Protein AF-A0AAD4I1L7-F1 (afdb_monomer)

Nearest PDB structures (foldseek):
  2aua-assembly1_B  TM=3.601E-01  e=4.415E-01  Bacillus cereus
  7omu-assembly2_BBB  TM=4.488E-01  e=9.452E-01  Thermosipho africanus
  2aua-assembly1_A  TM=3.975E-01  e=2.961E+00  Bacillus cereus

Foldseek 3Di:
DKKKFKDQDDDDPPAPPDPPDLPQAPDDPDDVSVVVVLVLLQCVFVDPDPDDRQWGKIFPDPVLQVVVLVVVVVVVRPRIKIWMFACVVDPDDWGKDQSVVVCVVSVHDHDPSSVGIMITGNDDDPVRTDDMGGD

Mean predicted aligned error: 9.83 Å

Secondary structure (DSSP, 8-state):
-EEEEEEE--SS--------S----SS-SSHHHHHHHHHHHHHHHH----S--SEEEEESSHHHHHHHHHHHHHTT--SEEEEEEE-TT--S---EEEHHHHHHHHT----GGGGGEEEEES---GGGEEEEEE-

pLDDT: mean 70.5, std 15.96, range [28.88, 86.94]

Sequence (135 aa):
MAFRSYRKARGPYRSYRKARDSKLSFVFENHSKREEFARSLREHFNLGSEGDSPFIPVYSDENAAIKQAQRLKAEGKQDVTITEIDMRPSKGRVQYRDARKLAKKYGCRTWENSEHEWLFLHCIPEWAVKYCRPA

InterPro domains:
  IPR056009 Domain of unknown function DUF7587 [PF24494] (25-129)

Organism: NCBI:txid669026

Radius of gyration: 14.64 Å; Cα contacts (8 Å, |Δi|>4): 188; chains: 1; bounding box: 34×33×38 Å

Structure (mmCIF, N/CA/C/O backbone):
data_AF-A0AAD4I1L7-F1
#
_entry.id   AF-A0AAD4I1L7-F1
#
loop_
_atom_site.group_PDB
_atom_site.id
_atom_site.type_symbol
_atom_site.label_atom_id
_atom_site.label_alt_id
_atom_site.label_comp_id
_atom_site.label_asym_id
_atom_site.label_entity_id
_atom_site.label_seq_id
_atom_site.pdbx_PDB_ins_code
_atom_site.Cartn_x
_atom_site.Cartn_y
_atom_site.Cartn_z
_atom_site.occupancy
_atom_site.B_iso_or_equiv
_atom_site.auth_seq_id
_atom_site.auth_comp_id
_atom_site.auth_asym_id
_atom_site.auth_atom_id
_atom_site.pdbx_PDB_model_num
ATOM 1 N N . MET A 1 1 ? 4.871 -13.296 3.805 1.00 50.38 1 MET A N 1
ATOM 2 C CA . MET A 1 1 ? 4.897 -11.922 4.334 1.00 50.38 1 MET A CA 1
ATOM 3 C C . MET A 1 1 ? 3.457 -11.477 4.503 1.00 50.38 1 MET A C 1
ATOM 5 O O . MET A 1 1 ? 2.683 -11.685 3.571 1.00 50.38 1 MET A O 1
ATOM 9 N N . ALA A 1 2 ? 3.097 -10.985 5.687 1.00 49.69 2 ALA A N 1
ATOM 10 C CA . ALA A 1 2 ? 1.786 -10.398 5.937 1.00 49.69 2 ALA A CA 1
ATOM 11 C C . ALA A 1 2 ? 1.876 -8.878 5.734 1.00 49.69 2 ALA A C 1
ATOM 13 O O . ALA A 1 2 ? 2.881 -8.270 6.098 1.00 49.69 2 ALA A O 1
ATOM 14 N N . PHE A 1 3 ? 0.856 -8.291 5.125 1.00 55.75 3 PHE A N 1
ATOM 15 C CA . PHE A 1 3 ? 0.697 -6.860 4.914 1.00 55.75 3 PHE A CA 1
ATOM 16 C C . PHE A 1 3 ? -0.606 -6.395 5.543 1.00 55.75 3 PHE A C 1
ATOM 18 O O . PHE A 1 3 ? -1.502 -7.196 5.802 1.00 55.75 3 PHE A O 1
ATOM 25 N N . ARG A 1 4 ? -0.737 -5.091 5.758 1.00 59.88 4 ARG A N 1
ATOM 26 C CA . ARG A 1 4 ? -1.971 -4.478 6.220 1.00 59.88 4 ARG A CA 1
ATOM 27 C C . ARG A 1 4 ? -2.373 -3.314 5.335 1.00 59.88 4 ARG A C 1
ATOM 29 O O . ARG A 1 4 ? -1.556 -2.442 5.069 1.00 59.88 4 ARG A O 1
ATOM 36 N N . SER A 1 5 ? -3.618 -3.305 4.874 1.00 57.81 5 SER A N 1
ATOM 37 C CA . SER A 1 5 ? -4.184 -2.222 4.059 1.00 57.81 5 SER A CA 1
ATOM 38 C C . SER A 1 5 ? -5.332 -1.534 4.786 1.00 57.81 5 SER A C 1
ATOM 40 O O . SER A 1 5 ? -5.945 -2.114 5.686 1.00 57.81 5 SER A O 1
ATOM 42 N N . TYR A 1 6 ? -5.620 -0.300 4.392 1.00 58.69 6 TYR A N 1
ATOM 43 C CA . TYR A 1 6 ? -6.659 0.555 4.956 1.00 58.69 6 TYR A CA 1
ATOM 44 C C . TYR A 1 6 ? -7.554 1.061 3.833 1.00 58.69 6 TYR A C 1
ATOM 46 O O . TYR A 1 6 ? -7.091 1.436 2.756 1.00 58.69 6 TYR A O 1
ATOM 54 N N . ARG A 1 7 ? -8.864 1.056 4.087 1.00 53.69 7 ARG A N 1
ATOM 55 C CA . ARG A 1 7 ? -9.880 1.515 3.137 1.00 53.69 7 ARG A CA 1
ATOM 56 C C . ARG A 1 7 ? -11.037 2.167 3.888 1.00 53.69 7 ARG A C 1
ATOM 58 O O . ARG A 1 7 ? -11.344 1.768 5.005 1.00 53.69 7 ARG A O 1
ATOM 65 N N . LYS A 1 8 ? -11.692 3.133 3.239 1.00 36.28 8 LYS A N 1
ATOM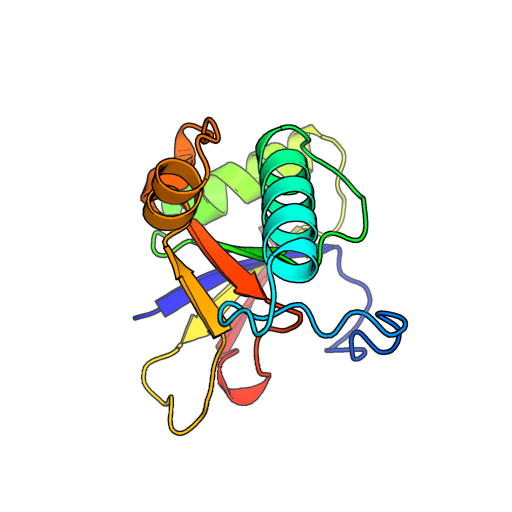 66 C CA . LYS A 1 8 ? -13.031 3.618 3.598 1.00 36.28 8 LYS A CA 1
ATOM 67 C C . LYS A 1 8 ? -14.052 2.532 3.244 1.00 36.28 8 LYS A C 1
ATOM 69 O O . LYS A 1 8 ? -14.076 2.079 2.094 1.00 36.28 8 LYS A O 1
ATOM 74 N N . ALA A 1 9 ? -14.884 2.110 4.192 1.00 35.19 9 ALA A N 1
ATOM 75 C CA . ALA A 1 9 ? -15.895 1.086 3.947 1.00 35.19 9 ALA A CA 1
ATOM 76 C C . ALA A 1 9 ? -16.952 1.562 2.926 1.00 35.19 9 ALA A C 1
ATOM 78 O O . ALA A 1 9 ? -17.853 2.338 3.226 1.00 35.19 9 ALA A O 1
ATOM 79 N N . ARG A 1 10 ? -16.878 1.058 1.692 1.00 30.89 10 ARG A N 1
ATOM 80 C CA . ARG A 1 10 ? -18.053 0.889 0.824 1.00 30.89 10 ARG A CA 1
ATOM 81 C C . ARG A 1 10 ? -18.109 -0.569 0.371 1.00 30.89 10 ARG A C 1
ATOM 83 O O . ARG A 1 10 ? -17.661 -0.894 -0.723 1.00 30.89 10 ARG A O 1
ATOM 90 N N . GLY A 1 11 ? -18.666 -1.416 1.238 1.00 28.88 11 GLY A N 1
ATOM 91 C CA . GLY A 1 11 ? -19.058 -2.800 0.944 1.00 28.88 11 GLY A CA 1
ATOM 92 C C . GLY A 1 11 ? -17.914 -3.800 0.702 1.00 28.88 11 GLY A C 1
ATOM 93 O O . GLY A 1 11 ? -16.764 -3.405 0.487 1.00 28.88 11 GLY A O 1
ATOM 94 N N . PRO A 1 12 ? -18.221 -5.113 0.737 1.00 34.28 12 PRO A N 1
ATOM 95 C CA . PRO A 1 12 ? -17.249 -6.160 0.452 1.00 34.28 12 PRO A CA 1
ATOM 96 C C . PRO A 1 12 ? -16.878 -6.074 -1.026 1.00 34.28 12 PRO A C 1
ATOM 98 O O . PRO A 1 12 ? -17.765 -6.009 -1.872 1.00 34.28 12 PRO A O 1
ATOM 101 N N . TYR A 1 13 ? -15.574 -5.988 -1.305 1.00 43.47 13 TYR A N 1
ATOM 102 C CA . TYR A 1 13 ? -14.939 -6.171 -2.614 1.00 43.47 13 TYR A CA 1
ATOM 103 C C . TYR A 1 13 ? -15.837 -5.914 -3.831 1.00 43.47 13 TYR A C 1
ATOM 105 O O . TYR A 1 13 ? -15.988 -6.746 -4.721 1.00 43.47 13 TYR A O 1
ATOM 113 N N . ARG A 1 14 ? -16.407 -4.706 -3.932 1.00 31.16 14 ARG A N 1
ATOM 114 C CA . ARG A 1 14 ? -16.926 -4.246 -5.216 1.00 31.16 14 ARG A CA 1
ATOM 115 C C . ARG A 1 14 ? -15.696 -3.932 -6.047 1.00 31.16 14 ARG A C 1
ATOM 117 O O . ARG A 1 14 ? -15.112 -2.858 -5.913 1.00 31.16 14 ARG A O 1
ATOM 124 N N . SER A 1 15 ? -15.255 -4.958 -6.775 1.00 34.78 15 SER A N 1
ATOM 125 C CA . SER A 1 15 ? -14.383 -4.928 -7.943 1.00 34.78 15 SER A CA 1
ATOM 126 C C . SER A 1 15 ? -14.076 -3.496 -8.371 1.00 34.78 15 SER A C 1
ATOM 128 O O . SER A 1 15 ? -15.011 -2.775 -8.738 1.00 34.78 15 SER A O 1
ATOM 130 N N . TYR A 1 16 ? -12.798 -3.102 -8.348 1.00 39.16 16 TYR A N 1
ATOM 131 C CA . TYR A 1 16 ? -12.288 -1.928 -9.064 1.00 39.16 16 TYR A CA 1
ATOM 132 C C . TYR A 1 16 ? -12.529 -2.142 -10.569 1.00 39.16 16 TYR A C 1
ATOM 134 O O . TYR A 1 16 ? -11.645 -2.452 -11.358 1.00 39.16 16 TYR A O 1
ATOM 142 N N . ARG A 1 17 ? -13.798 -2.069 -10.963 1.00 35.88 17 ARG A N 1
ATOM 143 C CA . ARG A 1 17 ? -14.314 -2.242 -12.309 1.00 35.88 17 ARG A CA 1
ATOM 144 C C . ARG A 1 17 ? -14.569 -0.833 -12.804 1.00 35.88 17 ARG A C 1
ATOM 146 O O . ARG A 1 17 ? -15.692 -0.351 -12.703 1.00 35.88 17 ARG A O 1
ATOM 153 N N . LYS A 1 18 ? -13.479 -0.180 -13.219 1.00 32.56 18 LYS A N 1
ATOM 154 C CA . LYS A 1 18 ? -13.378 0.929 -14.191 1.00 32.56 18 LYS A CA 1
ATOM 155 C C . LYS A 1 18 ? -12.060 1.702 -13.997 1.00 32.56 18 LYS A C 1
ATOM 157 O O . LYS A 1 18 ? -12.071 2.905 -13.791 1.00 32.56 18 LYS A O 1
ATOM 162 N N . ALA A 1 19 ? -10.917 1.030 -14.130 1.00 40.25 19 ALA A N 1
ATOM 163 C CA . ALA A 1 19 ? -9.763 1.712 -14.712 1.00 40.25 19 ALA A CA 1
ATOM 164 C C . ALA A 1 19 ? -9.920 1.564 -16.232 1.00 40.25 19 ALA A C 1
ATOM 166 O O . ALA A 1 19 ? -9.754 0.473 -16.777 1.00 40.25 19 ALA A O 1
ATOM 167 N N . ARG A 1 20 ? -10.393 2.630 -16.887 1.00 39.12 20 ARG A N 1
ATOM 168 C CA . ARG A 1 20 ? -10.406 2.762 -18.350 1.00 39.12 20 ARG A CA 1
ATOM 169 C C . ARG A 1 20 ? -8.983 2.525 -18.871 1.00 39.12 20 ARG A C 1
ATOM 171 O O . ARG A 1 20 ? -8.089 3.263 -18.493 1.00 39.12 20 ARG A O 1
ATOM 178 N N . ASP A 1 21 ? -8.811 1.500 -19.700 1.00 41.66 21 ASP A N 1
ATOM 179 C CA . ASP A 1 21 ? -7.825 1.346 -20.786 1.00 41.66 21 ASP A CA 1
ATOM 180 C C . ASP A 1 21 ? -6.338 1.734 -20.614 1.00 41.66 21 ASP A C 1
ATOM 182 O O . ASP A 1 21 ? -5.594 1.670 -21.590 1.00 41.66 21 ASP A O 1
ATOM 186 N N . SER A 1 22 ? -5.820 1.999 -19.414 1.00 45.84 22 SER A N 1
ATOM 187 C CA . SER A 1 22 ? -4.373 2.004 -19.162 1.00 45.84 22 SER A CA 1
ATOM 188 C C . SER A 1 22 ? -3.975 0.759 -18.365 1.00 45.84 22 SER A C 1
ATOM 190 O O . SER A 1 22 ? -4.049 0.692 -17.138 1.00 45.84 22 SER A O 1
ATOM 192 N N . LYS A 1 23 ? -3.526 -0.286 -19.078 1.00 58.81 23 LYS A N 1
ATOM 193 C CA . LYS A 1 23 ? -2.840 -1.450 -18.480 1.00 58.81 23 LYS A CA 1
ATOM 194 C C . LYS A 1 23 ? -1.459 -1.021 -17.965 1.00 58.81 23 LYS A C 1
ATOM 196 O O . LYS A 1 23 ? -0.430 -1.440 -18.497 1.00 58.81 23 LYS A O 1
ATOM 201 N N . LEU A 1 24 ? -1.428 -0.169 -16.940 1.00 58.06 24 LEU A N 1
ATOM 202 C CA . LEU A 1 24 ? -0.222 0.084 -16.164 1.00 58.06 24 LEU A CA 1
ATOM 203 C C . LEU A 1 24 ? 0.233 -1.243 -15.565 1.00 58.06 24 LEU A C 1
ATOM 205 O O . LEU A 1 24 ? -0.572 -2.032 -15.063 1.00 58.06 24 LEU A O 1
ATOM 209 N N . SER A 1 25 ? 1.528 -1.499 -15.654 1.00 62.75 25 SER A N 1
ATOM 210 C CA . SER A 1 25 ? 2.150 -2.694 -15.111 1.00 62.75 25 SER A CA 1
ATOM 211 C C . SER A 1 25 ? 3.558 -2.339 -14.652 1.00 62.75 25 SER A C 1
ATOM 213 O O . SER A 1 25 ? 4.141 -1.375 -15.139 1.00 62.75 25 SER A O 1
ATOM 215 N N . PHE A 1 26 ? 4.142 -3.115 -13.740 1.00 56.62 26 PHE A N 1
ATOM 216 C CA . PHE A 1 26 ? 5.555 -2.925 -13.373 1.00 56.62 26 PHE A CA 1
ATOM 217 C C . PHE A 1 26 ? 6.542 -3.287 -14.500 1.00 56.62 26 PHE A C 1
ATOM 219 O O . PHE A 1 26 ? 7.750 -3.083 -14.346 1.00 56.62 26 PHE A O 1
ATOM 226 N N . VAL A 1 27 ? 6.039 -3.843 -15.604 1.00 63.28 27 VAL A N 1
ATOM 227 C CA . VAL A 1 27 ? 6.768 -4.191 -16.825 1.00 63.28 27 VAL A CA 1
ATOM 228 C C . VAL A 1 27 ? 6.312 -3.255 -17.946 1.00 63.28 27 VAL A C 1
ATOM 230 O O . VAL A 1 27 ? 5.121 -3.138 -18.237 1.00 63.28 27 VAL A O 1
ATOM 233 N N . PHE A 1 28 ? 7.257 -2.567 -18.576 1.00 63.59 28 PHE A N 1
ATOM 234 C CA . PHE A 1 28 ? 6.953 -1.555 -19.585 1.00 63.59 28 PHE A CA 1
ATOM 235 C C . PHE A 1 28 ? 7.384 -2.052 -20.956 1.00 63.59 28 PHE A C 1
ATOM 237 O O . PHE A 1 28 ? 8.534 -2.433 -21.140 1.00 63.59 28 PH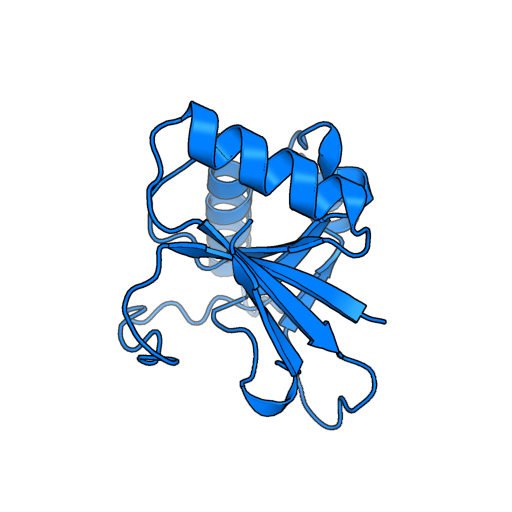E A O 1
ATOM 244 N N . GLU A 1 29 ? 6.455 -2.026 -21.908 1.00 62.66 29 GLU A N 1
ATOM 245 C CA . GLU A 1 29 ? 6.717 -2.374 -23.309 1.00 62.66 29 GLU A CA 1
ATOM 246 C C . GLU A 1 29 ? 7.313 -1.192 -24.091 1.00 62.66 29 GLU A C 1
ATOM 248 O O . GLU A 1 29 ? 7.934 -1.393 -25.127 1.00 62.66 29 GLU A O 1
ATOM 253 N N . ASN A 1 30 ? 7.133 0.048 -23.613 1.00 70.50 30 ASN A N 1
ATOM 254 C CA . ASN A 1 30 ? 7.632 1.256 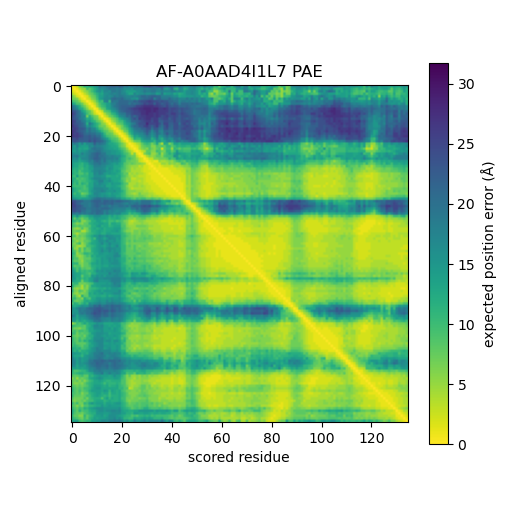-24.270 1.00 70.50 30 ASN A CA 1
ATOM 255 C C . ASN A 1 30 ? 7.884 2.416 -23.281 1.00 70.50 30 ASN A C 1
ATOM 257 O O . ASN A 1 30 ? 7.489 2.368 -22.112 1.00 70.50 30 ASN A O 1
ATOM 261 N N . HIS A 1 31 ? 8.563 3.463 -23.767 1.00 70.00 31 HIS A N 1
ATOM 262 C CA . HIS A 1 31 ? 8.960 4.637 -22.979 1.00 70.00 31 HIS A CA 1
ATOM 263 C C . HIS A 1 31 ? 7.759 5.425 -22.430 1.00 70.00 31 HIS A C 1
ATOM 265 O O . HIS A 1 31 ? 7.744 5.782 -21.257 1.00 70.00 31 HIS A O 1
ATOM 271 N N . SER A 1 32 ? 6.715 5.609 -23.244 1.00 76.81 32 SER A N 1
ATOM 272 C CA . SER A 1 32 ? 5.509 6.358 -22.865 1.00 76.81 32 SER A CA 1
ATOM 273 C C . SER A 1 32 ? 4.786 5.743 -21.656 1.00 76.81 32 SER A C 1
ATOM 275 O O . SER A 1 32 ? 4.482 6.451 -20.696 1.00 76.81 32 SER A O 1
ATOM 277 N N . LYS A 1 33 ? 4.623 4.410 -21.614 1.00 76.50 33 LYS A N 1
ATOM 278 C CA . LYS A 1 33 ? 4.044 3.711 -20.447 1.00 76.50 33 LYS A CA 1
ATOM 279 C C . LYS A 1 33 ? 4.902 3.866 -19.185 1.00 76.50 33 LYS A C 1
ATOM 281 O O . LYS A 1 33 ? 4.374 3.882 -18.075 1.00 76.50 33 LYS A O 1
ATOM 286 N N . ARG A 1 34 ? 6.228 3.964 -19.335 1.00 78.25 34 ARG A N 1
ATOM 287 C CA . ARG A 1 34 ? 7.156 4.170 -18.212 1.00 78.25 34 ARG A CA 1
ATOM 288 C C . ARG A 1 34 ? 7.036 5.580 -17.634 1.00 78.25 34 ARG A C 1
ATOM 290 O O . ARG A 1 34 ? 7.096 5.731 -16.416 1.00 78.25 34 ARG A O 1
ATOM 297 N N . GLU A 1 35 ? 6.867 6.591 -18.480 1.00 79.19 35 GLU A N 1
ATOM 298 C CA . GLU A 1 35 ? 6.649 7.976 -18.047 1.00 79.19 35 GLU A CA 1
ATOM 299 C C . GLU A 1 35 ? 5.291 8.156 -17.373 1.00 79.19 35 GLU A C 1
ATOM 301 O O . GLU A 1 35 ? 5.220 8.773 -16.310 1.00 79.19 35 GLU A O 1
ATOM 306 N N . GLU A 1 36 ? 4.232 7.560 -17.928 1.00 80.88 36 GLU A N 1
ATOM 307 C CA . GLU A 1 36 ? 2.902 7.564 -17.315 1.00 80.88 36 GLU A CA 1
ATOM 308 C C . GLU A 1 36 ? 2.937 6.924 -15.923 1.00 80.88 36 GLU A C 1
ATOM 310 O O . GLU A 1 36 ? 2.473 7.522 -14.953 1.00 80.88 36 GLU A O 1
ATOM 315 N N . PHE A 1 37 ? 3.585 5.763 -15.797 1.00 82.56 37 PHE A N 1
ATOM 316 C CA . PHE A 1 37 ? 3.790 5.111 -14.508 1.00 82.56 37 PHE A CA 1
ATOM 317 C C . PHE A 1 37 ? 4.581 5.984 -13.530 1.00 82.56 37 PHE A C 1
ATOM 319 O O . PHE A 1 37 ? 4.205 6.098 -12.366 1.00 82.56 37 PHE A O 1
ATOM 326 N N . ALA A 1 38 ? 5.677 6.599 -13.983 1.00 81.44 38 ALA A N 1
ATOM 327 C CA . ALA A 1 38 ? 6.495 7.466 -13.140 1.00 81.44 38 ALA A CA 1
ATOM 328 C C . ALA A 1 38 ? 5.705 8.691 -12.658 1.00 81.44 38 ALA A C 1
ATOM 330 O O . ALA A 1 38 ? 5.842 9.082 -11.501 1.00 81.44 38 ALA A O 1
ATOM 331 N N . ARG A 1 39 ? 4.856 9.270 -13.514 1.00 82.12 39 ARG A N 1
ATOM 332 C CA . ARG A 1 39 ? 3.951 10.367 -13.156 1.00 82.12 39 ARG A CA 1
ATOM 333 C C . ARG A 1 39 ? 2.929 9.922 -12.111 1.00 82.12 39 ARG A C 1
ATOM 335 O O . ARG A 1 39 ? 2.879 10.539 -11.053 1.00 82.12 39 ARG A O 1
ATOM 342 N N . SER A 1 40 ? 2.211 8.821 -12.342 1.00 80.75 40 SER A N 1
ATOM 343 C CA . SER A 1 40 ? 1.242 8.296 -11.368 1.00 80.75 40 SER A CA 1
ATOM 344 C C . SER A 1 40 ? 1.896 7.929 -10.034 1.00 80.75 40 SER A C 1
ATOM 346 O O . SER A 1 40 ? 1.292 8.097 -8.979 1.00 80.75 40 SER A O 1
ATOM 348 N N . LEU A 1 41 ? 3.141 7.442 -10.058 1.00 81.31 41 LEU A N 1
ATOM 349 C CA . LEU A 1 41 ? 3.900 7.132 -8.848 1.00 81.31 41 LEU A CA 1
ATOM 350 C C . LEU A 1 41 ? 4.307 8.406 -8.089 1.00 81.31 41 LEU A C 1
ATOM 352 O O . LEU A 1 41 ? 4.211 8.448 -6.866 1.00 81.31 41 LEU A O 1
ATOM 356 N N . ARG A 1 42 ? 4.737 9.459 -8.796 1.00 79.38 42 ARG A N 1
ATOM 357 C CA . ARG A 1 42 ? 5.036 10.765 -8.184 1.00 79.38 42 ARG A CA 1
ATOM 358 C C . ARG A 1 42 ? 3.795 11.385 -7.564 1.00 79.38 42 ARG A C 1
ATOM 360 O O . ARG A 1 42 ? 3.878 11.886 -6.452 1.00 79.38 42 ARG A O 1
ATOM 367 N N . GLU A 1 43 ? 2.663 11.334 -8.258 1.00 77.56 43 GLU A N 1
ATOM 368 C CA . GLU A 1 43 ? 1.375 11.808 -7.740 1.00 77.56 43 GLU A CA 1
ATOM 369 C C . GLU A 1 43 ? 0.967 11.039 -6.481 1.00 77.56 43 GLU A C 1
ATOM 371 O O . GLU A 1 43 ? 0.594 11.660 -5.489 1.00 77.56 43 GLU A O 1
ATOM 376 N N . HIS A 1 44 ? 1.128 9.710 -6.488 1.00 79.19 44 HIS A N 1
ATOM 377 C CA . HIS A 1 44 ? 0.862 8.860 -5.329 1.00 79.19 44 HIS A CA 1
ATOM 378 C C . HIS A 1 44 ? 1.694 9.255 -4.098 1.00 79.19 44 HIS A C 1
ATOM 380 O O . HIS A 1 44 ? 1.165 9.304 -2.994 1.00 79.19 44 HIS A O 1
ATOM 386 N N . PHE A 1 45 ? 2.983 9.563 -4.276 1.00 75.69 45 PHE A N 1
ATOM 387 C CA . PHE A 1 45 ? 3.851 9.956 -3.160 1.00 75.69 45 PHE A CA 1
ATOM 388 C C . PHE A 1 45 ? 3.725 11.430 -2.749 1.00 75.69 45 PHE A C 1
ATOM 390 O O . PHE A 1 45 ? 3.935 11.748 -1.579 1.00 75.69 45 PHE A O 1
ATOM 397 N N . ASN A 1 46 ? 3.416 12.337 -3.681 1.00 68.25 46 ASN A N 1
ATOM 398 C CA . ASN A 1 46 ? 3.375 13.780 -3.419 1.00 68.25 46 ASN A CA 1
ATOM 399 C C . ASN A 1 46 ? 2.042 14.259 -2.841 1.00 68.25 46 ASN A C 1
ATOM 401 O O . ASN A 1 46 ? 1.998 15.319 -2.219 1.00 68.25 46 ASN A O 1
ATOM 405 N N . LEU A 1 47 ? 0.953 13.524 -3.056 1.00 53.28 47 LEU A N 1
ATOM 406 C CA . LEU A 1 47 ? -0.370 13.919 -2.600 1.00 53.28 47 LEU A CA 1
ATOM 407 C C . LEU A 1 47 ? -0.931 12.826 -1.698 1.00 53.28 47 LEU A C 1
ATOM 409 O O . LEU A 1 47 ? -0.994 11.666 -2.100 1.00 53.28 47 LEU A O 1
ATOM 413 N N . GLY A 1 48 ? -1.446 13.218 -0.527 1.00 51.84 48 GLY A N 1
ATOM 414 C CA . GLY A 1 48 ? -2.422 12.437 0.250 1.00 51.84 48 GLY A CA 1
ATOM 415 C C . GLY A 1 48 ? -3.748 12.303 -0.509 1.00 51.84 48 GLY A C 1
ATOM 416 O O . GLY A 1 48 ? -4.809 12.649 -0.003 1.00 51.84 48 GLY A O 1
ATOM 417 N N . SER A 1 49 ? -3.667 11.920 -1.781 1.00 46.41 49 SER A N 1
ATOM 418 C CA . SER A 1 49 ? -4.711 12.100 -2.767 1.00 46.41 49 SER A CA 1
ATOM 419 C C . SER A 1 49 ? -5.822 11.095 -2.534 1.00 46.41 49 SER A C 1
ATOM 421 O O . SER A 1 49 ? -5.655 9.882 -2.605 1.00 46.41 49 SER A O 1
ATOM 423 N N . GLU A 1 50 ? -7.007 11.652 -2.336 1.00 49.34 50 GLU A N 1
ATOM 424 C CA . GLU A 1 50 ? -8.296 10.982 -2.451 1.00 49.34 50 GLU A CA 1
ATOM 425 C C . GLU A 1 50 ? -8.614 10.527 -3.896 1.00 49.34 50 GLU A C 1
ATOM 427 O O . GLU A 1 50 ? -9.751 10.154 -4.176 1.00 49.34 50 GLU A O 1
ATOM 432 N 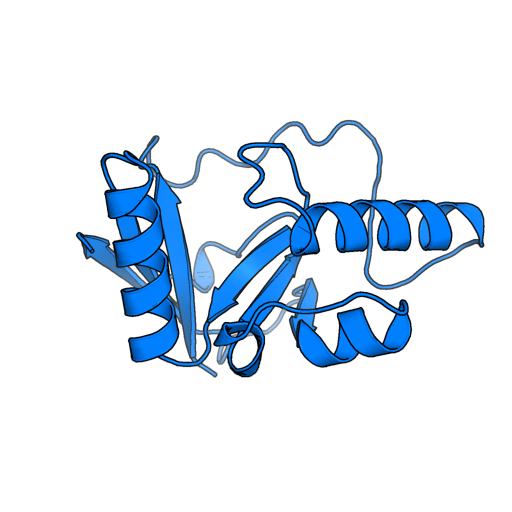N . GLY A 1 51 ? -7.649 10.600 -4.822 1.00 48.59 51 GLY A N 1
ATOM 433 C CA . GLY A 1 51 ? -7.831 10.372 -6.255 1.00 48.59 51 GLY A CA 1
ATOM 434 C C . GLY A 1 51 ? -7.515 8.943 -6.692 1.00 48.59 51 GLY A C 1
ATOM 435 O O . GLY A 1 51 ? -6.841 8.205 -5.976 1.00 48.59 51 GLY A O 1
ATOM 436 N N . ASP A 1 52 ? -7.999 8.588 -7.887 1.00 59.09 52 ASP A N 1
ATOM 437 C CA . ASP A 1 52 ? -7.915 7.286 -8.574 1.00 59.09 52 ASP A CA 1
ATOM 438 C C . ASP A 1 52 ? -6.472 6.837 -8.906 1.00 59.09 52 ASP A C 1
ATOM 440 O O . ASP A 1 52 ? -6.138 6.489 -10.041 1.00 59.09 52 ASP A O 1
ATOM 444 N N . SER A 1 53 ? -5.579 6.837 -7.917 1.00 71.56 53 SER A N 1
ATOM 445 C CA . SER A 1 53 ? -4.268 6.223 -8.039 1.00 71.56 53 SER A CA 1
ATOM 446 C C . SER A 1 53 ? -4.453 4.719 -8.263 1.00 71.56 53 SER A C 1
ATOM 448 O O . SER A 1 53 ? -5.176 4.067 -7.504 1.00 71.56 53 SER A O 1
ATOM 450 N N . PRO A 1 54 ? -3.777 4.121 -9.260 1.00 77.81 54 PRO A N 1
ATOM 451 C CA . PRO A 1 54 ? -3.808 2.676 -9.450 1.00 77.81 54 PRO A CA 1
ATOM 452 C C . PRO A 1 54 ? -3.033 1.942 -8.345 1.00 77.81 54 PRO A C 1
ATOM 454 O O . PRO A 1 54 ? -3.038 0.712 -8.313 1.00 77.81 54 PRO A O 1
ATOM 457 N N . PHE A 1 55 ? -2.334 2.668 -7.466 1.00 81.31 55 PHE A N 1
ATOM 458 C CA . PHE A 1 55 ? -1.553 2.106 -6.377 1.00 81.31 55 PHE A CA 1
ATOM 459 C C . PHE A 1 55 ? -2.382 2.013 -5.098 1.00 81.31 55 PHE A C 1
ATOM 461 O O . PHE A 1 55 ? -2.944 2.996 -4.620 1.00 81.31 55 PHE A O 1
ATOM 468 N N . ILE A 1 56 ? -2.403 0.818 -4.517 1.00 82.62 56 ILE A N 1
ATOM 469 C CA . ILE A 1 56 ? -3.004 0.545 -3.218 1.00 82.62 56 ILE A CA 1
ATOM 470 C C . ILE A 1 56 ? -1.859 0.370 -2.219 1.00 82.62 56 ILE A C 1
ATOM 472 O O . ILE A 1 56 ? -1.125 -0.623 -2.315 1.00 82.62 56 ILE A O 1
ATOM 476 N N . PRO A 1 57 ? -1.685 1.308 -1.277 1.00 83.44 57 PRO A N 1
ATOM 477 C CA . PRO A 1 57 ? -0.627 1.213 -0.296 1.00 83.44 57 PRO A CA 1
ATOM 478 C C . PRO A 1 57 ? -1.010 0.204 0.793 1.00 83.44 57 PRO A C 1
ATOM 480 O O . PRO A 1 57 ? -2.162 0.111 1.240 1.00 83.44 57 PRO A O 1
ATOM 483 N N . VAL A 1 58 ? -0.030 -0.602 1.185 1.00 86.62 58 VAL A N 1
ATOM 484 C CA . VAL A 1 58 ? -0.121 -1.573 2.276 1.00 86.62 58 VAL A CA 1
ATOM 485 C C . VAL A 1 58 ? 1.157 -1.520 3.103 1.00 86.62 58 VAL A C 1
ATOM 487 O O . VAL A 1 58 ? 2.218 -1.194 2.576 1.00 86.62 58 VAL A O 1
ATOM 490 N N . TYR A 1 59 ? 1.093 -1.895 4.377 1.00 86.94 59 TYR A N 1
ATOM 491 C CA . TYR A 1 59 ? 2.259 -1.896 5.258 1.00 86.94 59 TYR A CA 1
ATOM 492 C C . TYR A 1 59 ? 2.623 -3.287 5.742 1.00 86.94 59 TYR A C 1
ATOM 494 O O . TYR A 1 59 ? 1.757 -4.057 6.144 1.00 86.94 59 TYR A O 1
ATOM 502 N N . SER A 1 60 ? 3.911 -3.611 5.739 1.00 84.81 60 SER A N 1
ATOM 503 C CA . SER A 1 60 ? 4.427 -4.852 6.323 1.00 84.81 60 SER A CA 1
ATOM 504 C C . SER A 1 60 ? 4.532 -4.814 7.849 1.00 84.81 60 SER A C 1
ATOM 506 O O . SER A 1 60 ? 4.755 -5.853 8.459 1.00 84.81 60 SER A O 1
ATOM 508 N N . ASP A 1 61 ? 4.413 -3.628 8.448 1.00 86.12 61 ASP A N 1
ATOM 509 C CA . ASP A 1 61 ? 4.454 -3.405 9.892 1.00 86.12 61 ASP A CA 1
ATOM 510 C C . ASP A 1 61 ? 3.082 -2.954 10.412 1.00 86.12 61 ASP A C 1
ATOM 512 O O . ASP A 1 61 ? 2.397 -2.129 9.797 1.00 86.12 61 ASP A O 1
ATOM 516 N N . GLU A 1 62 ? 2.669 -3.510 11.551 1.00 84.56 62 GLU A N 1
ATOM 517 C CA . GLU A 1 62 ? 1.373 -3.208 12.160 1.00 84.56 62 GLU A CA 1
ATOM 518 C C . GLU A 1 62 ? 1.310 -1.781 12.704 1.00 84.56 62 GLU A C 1
ATOM 520 O O . GLU A 1 62 ? 0.296 -1.108 12.509 1.00 84.56 62 GLU A O 1
ATOM 525 N N . ASN A 1 63 ? 2.380 -1.291 13.330 1.00 86.44 63 ASN A N 1
ATOM 526 C CA . ASN A 1 63 ? 2.401 0.058 13.887 1.00 86.44 63 ASN A CA 1
ATOM 527 C C . ASN A 1 63 ? 2.359 1.109 12.774 1.00 86.44 63 ASN A C 1
ATOM 529 O O . ASN A 1 63 ? 1.653 2.108 12.907 1.00 86.44 63 ASN A O 1
ATOM 533 N N . ALA A 1 64 ? 3.039 0.873 11.650 1.00 83.56 64 ALA A N 1
ATOM 534 C CA . ALA A 1 64 ? 2.940 1.709 10.456 1.00 83.56 64 ALA A CA 1
ATOM 535 C C . ALA A 1 64 ? 1.499 1.765 9.916 1.00 83.56 64 ALA A C 1
ATOM 537 O O . ALA A 1 64 ? 0.994 2.852 9.623 1.00 83.56 64 ALA A O 1
ATOM 538 N N . ALA A 1 65 ? 0.806 0.621 9.865 1.00 84.25 65 ALA A N 1
ATOM 539 C CA . ALA A 1 65 ? -0.599 0.563 9.458 1.00 84.25 65 ALA A CA 1
ATOM 540 C C . ALA A 1 65 ? -1.533 1.308 10.420 1.00 84.25 65 ALA A C 1
ATOM 542 O O . ALA A 1 65 ? -2.431 2.021 9.971 1.00 84.25 65 ALA A O 1
ATOM 543 N N . ILE A 1 66 ? -1.309 1.184 11.730 1.00 85.31 66 ILE A N 1
ATOM 544 C CA . ILE A 1 66 ? -2.081 1.901 12.752 1.00 85.31 66 ILE A CA 1
ATOM 545 C C . ILE A 1 66 ? -1.841 3.411 12.653 1.00 85.31 66 ILE A C 1
ATOM 547 O O . ILE A 1 66 ? -2.807 4.172 12.615 1.00 85.31 66 ILE A O 1
ATOM 551 N N . LYS A 1 67 ? -0.583 3.856 12.542 1.00 85.19 67 LYS A N 1
ATOM 552 C CA . LYS A 1 67 ? -0.236 5.279 12.389 1.00 85.19 67 LYS A CA 1
ATOM 553 C C . LYS A 1 67 ? -0.914 5.899 11.170 1.00 85.19 67 LYS A C 1
ATOM 555 O O . LYS A 1 67 ? -1.464 6.994 11.265 1.00 85.19 67 LYS A O 1
ATOM 560 N N . GLN A 1 68 ? -0.920 5.198 10.035 1.00 83.56 68 GLN A N 1
ATOM 561 C CA . GLN A 1 68 ? -1.606 5.690 8.841 1.00 83.56 68 GLN A CA 1
ATOM 562 C C . GLN A 1 68 ? -3.123 5.750 9.036 1.00 83.56 68 GLN A C 1
ATOM 564 O O . GLN A 1 68 ? -3.760 6.719 8.628 1.00 83.56 68 GLN A O 1
ATOM 569 N N . ALA A 1 69 ? -3.711 4.745 9.683 1.00 83.38 69 ALA A N 1
ATOM 570 C CA . ALA A 1 69 ? -5.138 4.745 9.967 1.00 83.38 69 ALA A CA 1
ATOM 571 C C . ALA A 1 69 ? -5.544 5.906 10.897 1.00 83.38 69 ALA A C 1
ATOM 573 O O . ALA A 1 69 ? -6.551 6.569 10.652 1.00 83.38 69 ALA A O 1
ATOM 574 N N . GLN A 1 70 ? -4.733 6.202 11.917 1.00 85.12 70 GLN A N 1
ATOM 575 C CA . GLN A 1 70 ? -4.915 7.357 12.801 1.00 85.12 70 GLN A CA 1
ATOM 576 C C . GLN A 1 70 ? -4.790 8.683 12.048 1.00 85.12 70 GLN A C 1
ATOM 578 O O . GLN A 1 70 ? -5.625 9.567 12.231 1.00 85.12 70 GLN A O 1
ATOM 583 N N . ARG A 1 71 ? -3.799 8.808 11.157 1.00 82.62 71 ARG A N 1
ATOM 584 C CA . ARG A 1 71 ? -3.648 9.980 10.287 1.00 82.62 71 ARG A CA 1
ATOM 585 C C . ARG A 1 71 ? -4.901 10.215 9.439 1.00 82.62 71 ARG A C 1
ATOM 587 O O . ARG A 1 71 ? -5.413 11.325 9.421 1.00 82.62 71 ARG A O 1
ATOM 594 N N . LEU A 1 72 ? -5.436 9.174 8.800 1.00 79.88 72 LEU A N 1
ATOM 595 C CA . LEU A 1 72 ? -6.661 9.283 7.997 1.00 79.88 72 LEU A CA 1
ATOM 596 C C . LEU A 1 72 ? -7.871 9.706 8.840 1.00 79.88 72 LEU A C 1
ATOM 598 O O . LEU A 1 72 ? -8.673 10.526 8.395 1.00 79.88 72 LEU A O 1
ATOM 602 N N . LYS A 1 73 ? -8.003 9.184 10.065 1.00 82.31 73 LYS A N 1
ATOM 603 C CA . LYS A 1 73 ? -9.043 9.638 11.001 1.00 82.31 73 LYS A CA 1
ATOM 604 C C . LYS A 1 73 ? -8.885 11.121 11.346 1.00 82.31 73 LYS A C 1
ATOM 606 O O . LYS A 1 73 ? -9.879 11.841 11.349 1.00 82.31 73 LYS A O 1
ATOM 611 N N . ALA A 1 74 ? -7.657 11.582 11.591 1.00 82.81 74 ALA A N 1
ATOM 612 C CA . ALA A 1 74 ? -7.364 12.994 11.845 1.00 82.81 74 ALA A CA 1
ATOM 613 C C . ALA A 1 74 ? -7.661 13.887 10.624 1.00 82.81 74 ALA A C 1
ATOM 615 O O . ALA A 1 74 ? -8.106 15.017 10.785 1.00 82.81 74 ALA A O 1
ATOM 616 N N . GLU A 1 75 ? -7.501 13.356 9.408 1.00 81.38 75 GLU A N 1
ATOM 617 C CA . GLU A 1 75 ? -7.913 13.987 8.143 1.00 81.38 75 GLU A CA 1
ATOM 618 C C . GLU A 1 75 ? -9.441 13.909 7.893 1.00 81.38 75 GLU A C 1
ATOM 620 O O . GLU A 1 75 ? -9.921 14.277 6.822 1.00 81.38 75 GLU A O 1
ATOM 625 N N . GLY A 1 76 ? -10.234 13.429 8.861 1.00 81.31 76 GLY A N 1
ATOM 626 C CA . GLY A 1 76 ? -11.699 13.398 8.793 1.00 81.31 76 GLY A CA 1
ATOM 627 C C . GLY A 1 76 ? -12.288 12.185 8.066 1.00 81.31 76 GLY A C 1
ATOM 628 O O . GLY A 1 76 ? -13.486 12.160 7.765 1.00 81.31 76 GLY A O 1
ATOM 629 N N . LYS A 1 77 ? -11.488 11.151 7.773 1.00 77.75 77 LYS A N 1
ATOM 630 C CA . LYS A 1 77 ? -11.999 9.911 7.174 1.00 77.75 77 LYS A CA 1
ATOM 631 C C . LYS A 1 77 ? -12.796 9.104 8.196 1.00 77.75 77 LYS A C 1
ATOM 633 O O . LYS A 1 77 ? -12.275 8.685 9.225 1.00 77.75 77 LYS A O 1
ATOM 638 N N . GLN A 1 78 ? -14.050 8.835 7.854 1.00 78.38 78 GLN A N 1
ATOM 639 C CA . GLN A 1 78 ? -14.923 7.922 8.589 1.00 78.38 78 GLN A CA 1
ATOM 640 C C . GLN A 1 78 ? -14.735 6.476 8.099 1.00 78.38 78 GLN A C 1
ATOM 642 O O . GLN A 1 78 ? -14.292 6.253 6.967 1.00 78.38 78 GLN A O 1
ATOM 647 N N . ASP A 1 79 ? -15.065 5.507 8.955 1.00 80.00 79 ASP A N 1
ATOM 648 C CA . ASP A 1 79 ? -15.045 4.065 8.661 1.00 80.00 79 ASP A CA 1
ATOM 649 C C . ASP A 1 79 ? -13.688 3.527 8.183 1.00 80.00 79 ASP A C 1
ATOM 651 O O . ASP A 1 79 ? -13.591 2.794 7.194 1.00 80.00 79 ASP A O 1
ATOM 655 N N . VAL A 1 80 ? -12.620 3.915 8.885 1.00 76.19 80 VAL A N 1
ATOM 656 C CA . VAL A 1 80 ? -11.267 3.411 8.632 1.00 76.19 80 VAL A CA 1
ATOM 657 C C . VAL A 1 80 ? -11.120 2.018 9.238 1.00 76.19 80 VAL A C 1
ATOM 659 O O . VAL A 1 80 ? -11.290 1.831 10.443 1.00 76.19 80 VAL A O 1
ATOM 662 N N . THR A 1 81 ? -10.759 1.043 8.408 1.00 80.81 81 THR A N 1
ATOM 663 C CA . THR A 1 81 ? -10.474 -0.333 8.836 1.00 80.81 81 THR A CA 1
ATOM 664 C C . THR A 1 81 ? -9.028 -0.719 8.558 1.00 80.81 81 THR A C 1
ATOM 666 O O . THR A 1 81 ? -8.473 -0.305 7.543 1.00 80.81 81 THR A O 1
ATOM 669 N N . ILE A 1 82 ? -8.451 -1.579 9.394 1.00 82.81 82 ILE A N 1
ATOM 670 C CA . ILE A 1 82 ? -7.167 -2.246 9.162 1.00 82.81 82 ILE A CA 1
ATOM 671 C C . ILE A 1 82 ? -7.452 -3.678 8.707 1.00 82.81 82 ILE A C 1
ATOM 673 O O . ILE A 1 82 ? -8.075 -4.459 9.427 1.00 82.81 82 ILE A O 1
ATOM 677 N N . THR A 1 83 ? -6.980 -4.023 7.513 1.00 84.38 83 THR A N 1
ATOM 678 C CA . THR A 1 83 ? -7.153 -5.348 6.904 1.00 84.38 83 THR A CA 1
ATOM 679 C C . THR A 1 83 ? -5.830 -6.089 6.872 1.00 84.38 83 THR A C 1
ATOM 681 O O . THR A 1 83 ? -4.873 -5.548 6.335 1.00 84.38 83 THR A O 1
ATOM 684 N N . GLU A 1 84 ? -5.773 -7.319 7.378 1.00 84.75 84 GLU A N 1
ATOM 685 C CA . GLU A 1 84 ? -4.621 -8.212 7.232 1.00 84.75 84 GLU A CA 1
ATOM 686 C C . GLU A 1 84 ? -4.658 -8.957 5.893 1.00 84.75 84 GLU A C 1
ATOM 688 O O . GLU A 1 84 ? -5.672 -9.542 5.501 1.00 84.75 84 GLU A O 1
ATOM 693 N N . ILE A 1 85 ? -3.518 -8.953 5.210 1.00 83.50 85 ILE A N 1
ATOM 694 C CA . ILE A 1 85 ? -3.289 -9.541 3.896 1.00 83.50 85 ILE A CA 1
ATOM 695 C C . ILE A 1 85 ? -2.129 -10.525 4.024 1.00 83.50 85 ILE A C 1
ATOM 697 O O . ILE A 1 85 ? -1.016 -10.125 4.346 1.00 83.50 85 ILE A O 1
ATOM 701 N N . ASP A 1 86 ? -2.334 -11.803 3.734 1.00 82.31 86 ASP A N 1
ATOM 702 C CA . ASP A 1 86 ? -1.263 -12.794 3.700 1.00 82.31 86 ASP A CA 1
ATOM 703 C C . ASP A 1 86 ? -0.907 -13.177 2.268 1.00 82.31 86 ASP A C 1
ATOM 705 O O . ASP A 1 86 ? -1.684 -13.802 1.549 1.00 82.31 86 ASP A O 1
ATOM 709 N N . MET A 1 87 ? 0.320 -12.844 1.876 1.00 75.75 87 MET A N 1
ATOM 710 C CA . MET A 1 87 ? 0.851 -13.131 0.544 1.00 75.75 87 MET A CA 1
ATOM 711 C C . MET A 1 87 ? 1.653 -14.436 0.478 1.00 75.75 87 MET A C 1
ATOM 713 O O . MET A 1 87 ? 2.156 -14.791 -0.591 1.00 75.75 87 MET A O 1
ATOM 717 N N . ARG A 1 88 ? 1.785 -15.176 1.592 1.00 72.19 88 ARG A N 1
ATOM 718 C CA . ARG A 1 88 ? 2.419 -16.512 1.609 1.00 72.19 88 ARG A CA 1
ATOM 719 C C . ARG A 1 88 ? 1.771 -17.516 0.646 1.00 72.19 88 ARG A C 1
ATO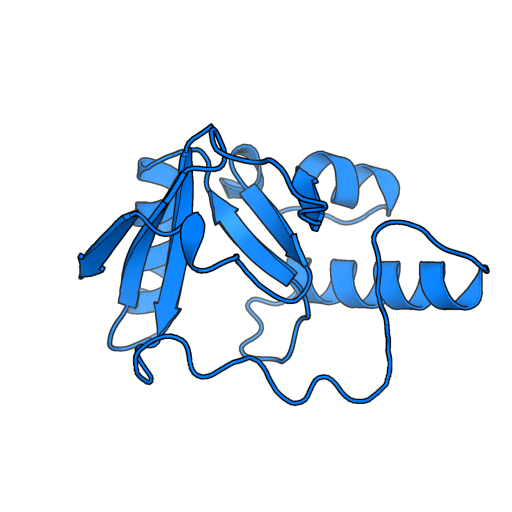M 721 O O . ARG A 1 88 ? 2.528 -18.246 0.017 1.00 72.19 88 ARG A O 1
ATOM 728 N N . PRO A 1 89 ? 0.439 -17.547 0.448 1.00 60.28 89 PRO A N 1
ATOM 729 C CA . PRO A 1 89 ? -0.195 -18.481 -0.485 1.00 60.28 89 PRO A CA 1
ATOM 730 C C . PRO A 1 89 ? 0.018 -18.152 -1.973 1.00 60.28 89 PRO A C 1
ATOM 732 O O . PRO A 1 89 ? -0.646 -18.753 -2.816 1.00 60.28 89 PRO A O 1
ATOM 735 N N . SER A 1 90 ? 0.870 -17.179 -2.328 1.00 59.88 90 SER A N 1
ATOM 736 C CA . SER A 1 90 ? 0.939 -16.642 -3.691 1.00 59.88 90 SER A CA 1
ATOM 737 C C . SER A 1 90 ? 1.371 -17.689 -4.729 1.00 59.88 90 SER A C 1
ATOM 739 O O .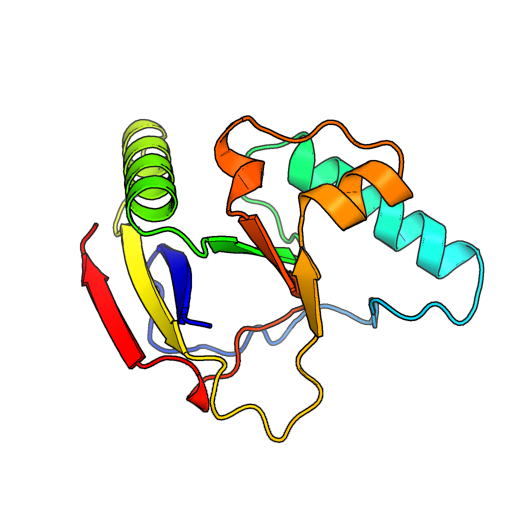 SER A 1 90 ? 2.546 -17.954 -4.951 1.00 59.88 90 SER A O 1
ATOM 741 N N . LYS A 1 91 ? 0.379 -18.252 -5.428 1.00 53.19 91 LYS A N 1
ATOM 742 C CA . LYS A 1 91 ? 0.546 -19.065 -6.647 1.00 53.19 91 LYS A CA 1
ATOM 743 C C . LYS A 1 91 ? 0.332 -18.252 -7.939 1.00 53.19 91 LYS A C 1
ATOM 745 O O . LYS A 1 91 ? 0.282 -18.824 -9.021 1.00 53.19 91 LYS A O 1
ATOM 750 N N . GLY A 1 92 ? 0.168 -16.926 -7.844 1.00 53.72 92 GLY A N 1
ATOM 751 C CA . GLY A 1 92 ? -0.247 -16.055 -8.955 1.00 53.72 92 GLY A CA 1
ATOM 752 C C . GLY A 1 92 ? 0.661 -14.846 -9.212 1.00 53.72 92 GLY A C 1
ATOM 753 O O . GLY A 1 92 ? 1.498 -14.481 -8.389 1.00 53.72 92 GLY A O 1
ATOM 754 N N . ARG A 1 93 ? 0.456 -14.185 -10.362 1.00 56.59 93 ARG A N 1
ATOM 755 C CA . ARG A 1 93 ? 1.157 -12.953 -10.782 1.00 56.59 93 ARG A CA 1
ATOM 756 C C . ARG A 1 93 ? 0.648 -11.729 -10.015 1.00 56.59 93 ARG A C 1
ATOM 758 O O . ARG A 1 93 ? -0.030 -10.874 -10.580 1.00 56.59 93 ARG A O 1
ATOM 765 N N . VAL A 1 94 ? 0.949 -11.637 -8.725 1.00 64.50 94 VAL A N 1
ATOM 766 C CA . VAL A 1 94 ? 0.570 -10.458 -7.940 1.00 64.50 94 VAL A CA 1
ATOM 767 C C . VAL A 1 94 ? 1.576 -9.338 -8.184 1.00 64.50 94 VAL A C 1
ATOM 769 O O . VAL A 1 94 ? 2.783 -9.495 -7.996 1.00 64.50 94 VAL A O 1
ATOM 772 N N . GLN A 1 95 ? 1.066 -8.192 -8.622 1.00 74.19 95 GLN A N 1
ATOM 773 C CA . GLN A 1 95 ? 1.856 -6.996 -8.862 1.00 74.19 95 GLN A CA 1
ATOM 774 C C . GLN A 1 95 ? 1.913 -6.157 -7.588 1.00 74.19 95 GLN A C 1
ATOM 776 O O . GLN A 1 95 ? 1.101 -5.258 -7.397 1.00 74.19 95 GLN A O 1
ATOM 781 N N . TYR A 1 96 ? 2.887 -6.453 -6.729 1.00 81.25 96 TYR A N 1
ATOM 782 C CA . TYR A 1 96 ? 3.240 -5.582 -5.613 1.00 81.25 96 TYR A CA 1
ATOM 783 C C . TYR A 1 96 ? 4.751 -5.363 -5.534 1.00 81.25 96 TYR A C 1
ATOM 785 O O . TYR A 1 96 ? 5.549 -6.218 -5.947 1.00 81.25 96 TYR A O 1
ATOM 793 N N . ARG A 1 97 ? 5.156 -4.183 -5.070 1.00 84.31 97 ARG A N 1
ATOM 794 C CA . ARG A 1 97 ? 6.562 -3.770 -4.988 1.00 84.31 97 ARG A CA 1
ATOM 795 C C . ARG A 1 97 ? 6.795 -2.886 -3.771 1.00 84.31 97 ARG A C 1
ATOM 797 O O . ARG A 1 97 ? 5.909 -2.160 -3.342 1.00 84.31 97 ARG A O 1
ATOM 804 N N . ASP A 1 98 ? 8.016 -2.955 -3.264 1.00 84.88 98 ASP A N 1
ATOM 805 C CA . ASP A 1 98 ? 8.529 -2.080 -2.214 1.00 84.88 98 ASP A CA 1
ATOM 806 C C . ASP A 1 98 ? 8.488 -0.615 -2.685 1.00 84.88 98 ASP A C 1
ATOM 808 O O . ASP A 1 98 ? 9.033 -0.278 -3.748 1.00 84.88 98 ASP A O 1
ATOM 812 N N . ALA A 1 99 ? 7.817 0.237 -1.907 1.00 84.44 99 ALA A N 1
ATOM 813 C CA . ALA A 1 99 ? 7.588 1.636 -2.243 1.00 84.44 99 ALA A CA 1
ATOM 814 C C . ALA A 1 99 ? 8.901 2.431 -2.328 1.00 84.44 99 ALA A C 1
ATOM 816 O O . ALA A 1 99 ? 9.095 3.196 -3.276 1.00 84.44 99 ALA A O 1
ATOM 817 N N . ARG A 1 100 ? 9.853 2.197 -1.411 1.00 83.25 100 ARG A N 1
ATOM 818 C CA . ARG A 1 100 ? 11.165 2.871 -1.401 1.00 8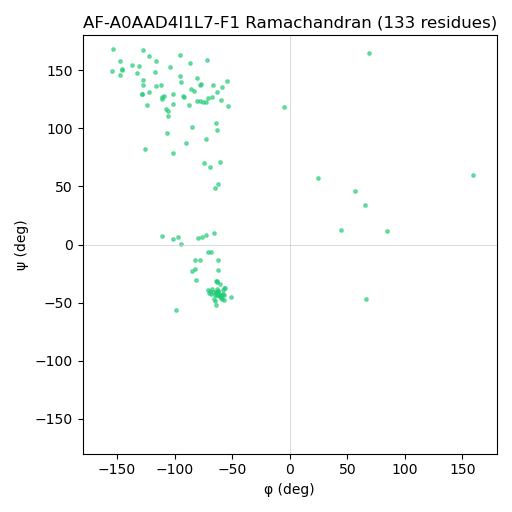3.25 100 ARG A CA 1
ATOM 819 C C . ARG A 1 100 ? 11.991 2.501 -2.620 1.00 83.25 100 ARG A C 1
ATOM 821 O O . ARG A 1 100 ? 12.592 3.373 -3.254 1.00 83.25 100 ARG A O 1
ATOM 828 N N . LYS A 1 101 ? 12.007 1.219 -2.994 1.00 84.56 101 LYS A N 1
ATOM 829 C CA . LYS A 1 101 ? 12.729 0.768 -4.198 1.00 84.56 101 LYS A CA 1
ATOM 830 C C . LYS A 1 101 ? 12.154 1.399 -5.463 1.00 84.56 101 LYS A C 1
ATOM 832 O O . LYS A 1 101 ? 12.921 1.801 -6.340 1.00 84.56 101 LYS A O 1
ATOM 837 N N . LEU A 1 102 ? 10.829 1.514 -5.558 1.00 84.12 102 LEU A N 1
ATOM 838 C CA . LEU A 1 102 ? 10.180 2.206 -6.672 1.00 84.12 102 LEU A CA 1
ATOM 839 C C . LEU A 1 102 ? 10.514 3.696 -6.684 1.00 84.12 102 LEU A C 1
ATOM 841 O O . LEU A 1 102 ? 10.937 4.213 -7.715 1.00 84.12 102 LEU A O 1
ATOM 845 N N . ALA A 1 103 ? 10.384 4.378 -5.552 1.00 83.25 103 ALA A N 1
ATOM 846 C CA . ALA A 1 103 ? 10.655 5.803 -5.466 1.00 83.25 103 ALA A CA 1
ATOM 847 C C . ALA A 1 103 ? 12.103 6.139 -5.836 1.00 83.25 103 ALA A C 1
ATOM 849 O O . ALA A 1 103 ? 12.328 7.014 -6.671 1.00 83.25 103 ALA A O 1
ATOM 850 N N . LYS A 1 104 ? 13.080 5.371 -5.331 1.00 84.06 104 LYS A N 1
ATOM 851 C CA . LYS A 1 104 ? 14.494 5.509 -5.715 1.00 84.06 104 LYS A CA 1
ATOM 852 C C . LYS A 1 104 ? 14.695 5.317 -7.219 1.00 84.06 104 LYS A C 1
ATOM 854 O O . LYS A 1 104 ? 15.415 6.089 -7.842 1.00 84.06 104 LYS A O 1
ATOM 859 N N . LYS A 1 105 ? 14.037 4.317 -7.817 1.00 84.44 105 LYS A N 1
ATOM 860 C CA . LYS A 1 105 ? 14.125 4.039 -9.260 1.00 84.44 105 LYS A CA 1
ATOM 861 C C . LYS A 1 105 ? 13.582 5.185 -10.125 1.00 84.44 105 LYS A C 1
ATOM 863 O O . LYS A 1 105 ? 14.064 5.366 -11.241 1.00 84.44 105 LYS A O 1
ATOM 868 N N . TYR A 1 106 ? 12.592 5.930 -9.637 1.00 81.38 106 TYR A N 1
ATOM 869 C CA . TYR A 1 106 ? 11.912 6.992 -10.392 1.00 81.38 106 TYR A CA 1
ATOM 870 C C . TYR A 1 106 ? 12.204 8.417 -9.890 1.00 81.38 106 TYR A C 1
ATOM 872 O O . TYR A 1 106 ? 11.589 9.374 -10.373 1.00 81.38 106 TYR A O 1
ATOM 880 N N . GLY A 1 107 ? 13.142 8.567 -8.948 1.00 80.06 107 GLY A N 1
ATOM 881 C CA . GLY A 1 107 ? 13.552 9.857 -8.389 1.00 80.06 107 GLY A CA 1
ATOM 882 C C . GLY A 1 107 ? 12.450 10.562 -7.591 1.00 80.06 107 GLY A C 1
ATOM 883 O O . GLY A 1 107 ? 12.338 11.781 -7.656 1.00 80.06 107 GLY A O 1
ATOM 884 N N . CYS A 1 108 ? 11.598 9.807 -6.895 1.00 76.75 108 CYS A N 1
ATOM 885 C CA . CYS A 1 108 ? 10.510 10.347 -6.074 1.00 76.75 108 CYS A CA 1
ATOM 886 C C . CYS A 1 108 ? 10.957 10.463 -4.611 1.00 76.75 108 CYS A C 1
ATOM 888 O O . CYS A 1 108 ? 11.691 9.602 -4.120 1.00 76.75 108 CYS A O 1
ATOM 890 N N . ARG A 1 109 ? 10.488 11.492 -3.899 1.00 70.38 109 ARG A N 1
ATOM 891 C CA . ARG A 1 109 ? 10.602 11.546 -2.435 1.00 70.38 109 ARG A CA 1
ATOM 892 C C . ARG A 1 109 ? 9.534 10.650 -1.822 1.00 70.38 109 ARG A C 1
ATOM 894 O O . ARG A 1 109 ? 8.400 10.654 -2.287 1.00 70.38 109 ARG A O 1
ATOM 901 N N . THR A 1 110 ? 9.899 9.891 -0.797 1.00 67.19 110 THR A N 1
ATOM 902 C CA . THR A 1 110 ? 8.955 9.079 -0.030 1.00 67.19 110 THR A CA 1
ATOM 903 C C . THR A 1 110 ? 8.660 9.722 1.316 1.00 67.19 110 THR A C 1
ATOM 905 O O . THR A 1 110 ? 9.479 10.451 1.869 1.00 67.19 110 THR A O 1
ATOM 908 N N . TRP A 1 111 ? 7.476 9.437 1.842 1.00 65.12 111 TRP A N 1
ATOM 909 C CA . TRP A 1 111 ? 7.045 9.802 3.191 1.00 65.12 111 TRP A CA 1
ATOM 910 C C . TRP A 1 111 ? 7.771 8.967 4.268 1.00 65.12 111 TRP A C 1
ATOM 912 O O . TRP A 1 111 ? 8.252 7.874 3.978 1.00 65.12 111 TRP A O 1
ATOM 922 N N . GLU A 1 112 ? 7.838 9.432 5.519 1.00 59.06 112 GLU A N 1
ATOM 923 C CA . GLU A 1 112 ? 8.580 8.759 6.605 1.00 59.06 112 GLU A CA 1
ATOM 924 C C . GLU A 1 112 ? 8.126 7.311 6.888 1.00 59.06 112 GLU A C 1
ATOM 926 O O . GLU A 1 112 ? 8.975 6.438 7.043 1.00 59.06 112 GLU A O 1
ATOM 931 N N . ASN A 1 113 ? 6.825 6.981 6.845 1.00 59.59 113 ASN A N 1
ATOM 932 C CA . ASN A 1 113 ? 6.371 5.581 7.016 1.00 59.59 113 ASN A CA 1
ATOM 933 C C . ASN A 1 113 ? 6.516 4.720 5.748 1.00 59.59 113 ASN A C 1
ATOM 935 O O . ASN A 1 113 ? 6.082 3.566 5.747 1.00 59.59 113 ASN A O 1
ATOM 939 N N . SER A 1 114 ? 7.128 5.239 4.677 1.00 66.50 114 SER A N 1
ATOM 940 C CA . SER A 1 114 ? 7.394 4.456 3.460 1.00 66.50 114 SER A CA 1
ATOM 941 C C . SER A 1 114 ? 8.325 3.270 3.706 1.00 66.50 114 SER A C 1
ATOM 943 O O . SER A 1 114 ? 8.424 2.375 2.868 1.00 66.50 114 SER A O 1
ATOM 945 N N . GLU A 1 115 ? 8.987 3.235 4.867 1.00 76.19 115 GLU A N 1
ATOM 946 C CA . GLU A 1 115 ? 9.852 2.141 5.285 1.00 76.19 115 GLU A CA 1
ATOM 947 C C . GLU A 1 115 ? 9.181 0.776 5.169 1.00 76.19 115 GLU A C 1
ATOM 949 O O . GLU A 1 115 ? 9.761 -0.179 4.640 1.00 76.19 115 GLU A O 1
ATOM 954 N N . HIS A 1 116 ? 7.942 0.712 5.629 1.00 81.38 116 HIS A N 1
ATOM 955 C CA . HIS A 1 116 ? 7.160 -0.509 5.656 1.00 81.38 116 HIS A CA 1
ATOM 956 C C . HIS A 1 116 ? 6.153 -0.571 4.514 1.00 81.38 116 HIS A C 1
ATOM 958 O O . HIS A 1 116 ? 5.348 -1.495 4.484 1.00 81.38 116 HIS A O 1
ATOM 964 N N . GLU A 1 117 ? 6.163 0.399 3.601 1.00 83.69 117 GLU A N 1
ATOM 965 C CA . GLU A 1 117 ? 5.145 0.551 2.572 1.00 83.69 117 GLU A CA 1
ATOM 966 C C . GLU A 1 117 ? 5.443 -0.288 1.330 1.00 83.69 117 GLU A C 1
ATOM 968 O O . GLU A 1 117 ? 6.545 -0.308 0.771 1.00 83.69 117 GLU A O 1
ATOM 973 N N . TRP A 1 118 ? 4.404 -0.966 0.870 1.00 86.12 118 TRP A N 1
ATOM 974 C CA . TRP A 1 118 ? 4.373 -1.736 -0.356 1.00 86.12 118 TRP A CA 1
ATOM 975 C C . TRP A 1 118 ? 3.180 -1.277 -1.175 1.00 86.12 118 TRP A C 1
ATOM 977 O O . TRP A 1 118 ? 2.105 -1.020 -0.642 1.00 86.12 118 TRP A O 1
ATOM 987 N N . LEU A 1 119 ? 3.363 -1.202 -2.486 1.00 85.38 119 LEU A N 1
ATOM 988 C CA . LEU A 1 119 ? 2.320 -0.771 -3.404 1.00 85.38 119 LEU A CA 1
ATOM 989 C C . LEU A 1 119 ? 1.817 -1.972 -4.183 1.00 85.38 119 LEU A C 1
ATOM 991 O O . LEU A 1 119 ? 2.579 -2.572 -4.945 1.00 85.38 119 LEU A O 1
ATOM 995 N N . PHE A 1 120 ? 0.543 -2.303 -4.005 1.00 84.62 120 PHE A N 1
ATOM 996 C CA . PHE A 1 120 ? -0.193 -3.157 -4.929 1.00 84.62 120 PHE A CA 1
ATOM 997 C C . PHE A 1 120 ? -0.654 -2.321 -6.114 1.00 84.62 120 PHE A C 1
ATOM 999 O O . PHE A 1 120 ? -1.035 -1.167 -5.947 1.00 84.62 120 PHE A O 1
ATOM 1006 N N . LEU A 1 121 ? -0.645 -2.903 -7.307 1.00 82.25 121 LEU A N 1
ATOM 1007 C CA . LEU A 1 121 ? -1.187 -2.259 -8.496 1.00 82.25 121 LEU A CA 1
ATOM 1008 C C . LEU A 1 121 ? -2.578 -2.825 -8.812 1.00 82.25 121 LEU A C 1
ATOM 1010 O O . LEU A 1 121 ? -2.743 -4.043 -8.901 1.00 82.25 121 LEU A O 1
ATOM 1014 N N . HIS A 1 122 ? -3.555 -1.941 -9.009 1.00 78.50 122 HIS A N 1
ATOM 1015 C CA . HIS A 1 122 ? -4.967 -2.179 -9.354 1.00 78.50 122 HIS A CA 1
ATOM 1016 C C . HIS A 1 122 ? -5.817 -2.889 -8.296 1.00 78.50 122 HIS A C 1
ATOM 1018 O O . HIS A 1 122 ? -6.942 -2.468 -8.035 1.00 78.50 122 HIS A O 1
ATOM 1024 N N . CYS A 1 123 ? -5.331 -3.981 -7.706 1.00 79.12 123 CYS A N 1
ATOM 1025 C CA . CYS A 1 123 ? -6.108 -4.767 -6.753 1.00 79.12 123 CYS A CA 1
ATOM 1026 C C . CYS A 1 123 ? -5.242 -5.557 -5.768 1.00 79.12 123 CYS A C 1
ATOM 1028 O O . CYS A 1 123 ? -4.176 -6.068 -6.115 1.00 79.12 123 CYS A O 1
ATOM 1030 N N . ILE A 1 124 ? -5.777 -5.748 -4.563 1.00 80.25 124 ILE A N 1
ATOM 1031 C CA . ILE A 1 124 ? -5.358 -6.813 -3.649 1.00 80.25 124 ILE A CA 1
ATOM 1032 C C . ILE A 1 124 ? -6.263 -8.018 -3.935 1.00 80.25 124 ILE A C 1
ATOM 1034 O O . ILE A 1 124 ? -7.485 -7.851 -3.950 1.00 80.25 124 ILE A O 1
ATOM 1038 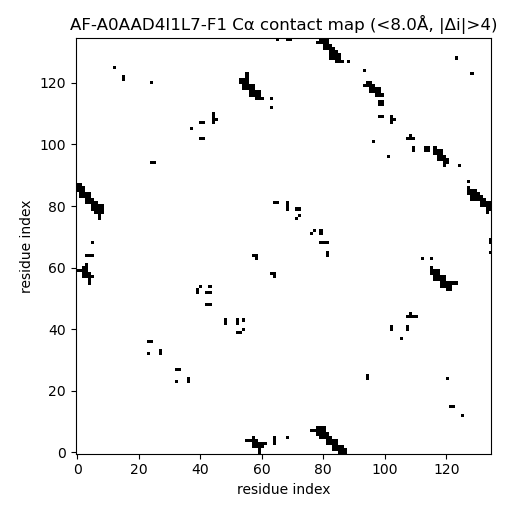N N . PRO A 1 125 ? -5.712 -9.213 -4.199 1.00 79.19 125 PRO A N 1
ATOM 1039 C CA . PRO A 1 125 ? -6.535 -10.381 -4.471 1.00 79.19 125 PRO A CA 1
ATOM 1040 C C . PRO A 1 125 ? -7.325 -10.810 -3.229 1.00 79.19 125 PRO A C 1
ATOM 1042 O O . PRO A 1 125 ? -6.764 -10.893 -2.140 1.00 79.19 125 PRO A O 1
ATOM 1045 N N . GLU A 1 126 ? -8.603 -11.150 -3.407 1.00 80.00 126 GLU A N 1
ATOM 1046 C CA . GLU A 1 126 ? -9.503 -11.533 -2.305 1.00 80.00 126 GLU A CA 1
ATOM 1047 C C . GLU A 1 126 ? -8.974 -12.713 -1.485 1.00 80.00 126 GLU A C 1
ATOM 1049 O O . GLU A 1 126 ? -9.053 -12.695 -0.263 1.00 80.00 126 GLU A O 1
ATOM 1054 N N . TRP A 1 127 ? -8.345 -13.700 -2.134 1.00 80.25 127 TRP A N 1
ATOM 1055 C CA . TRP A 1 127 ? -7.766 -14.861 -1.448 1.00 80.25 127 TRP A CA 1
ATOM 1056 C C . TRP A 1 127 ? -6.649 -14.498 -0.462 1.00 80.25 127 TRP A C 1
ATOM 1058 O O . TRP A 1 127 ? -6.341 -15.292 0.425 1.00 80.25 127 TRP A O 1
ATOM 1068 N N . ALA A 1 128 ? -6.008 -13.337 -0.623 1.00 80.56 128 ALA A N 1
ATOM 1069 C CA . ALA A 1 128 ? -4.949 -12.900 0.279 1.00 80.56 128 ALA A CA 1
ATOM 1070 C C . ALA A 1 128 ? -5.512 -12.247 1.543 1.00 80.56 128 ALA A C 1
ATOM 1072 O O . ALA A 1 128 ? -4.778 -12.037 2.501 1.00 80.56 128 ALA A O 1
ATOM 1073 N N . VAL A 1 129 ? -6.795 -11.902 1.566 1.00 83.56 129 VAL A N 1
ATOM 1074 C CA . VAL A 1 129 ? -7.402 -11.112 2.634 1.00 83.56 129 VAL A CA 1
ATOM 1075 C C . VAL A 1 129 ? -7.862 -12.050 3.735 1.00 83.56 129 VAL A C 1
ATOM 1077 O O . VAL A 1 129 ? -8.683 -12.932 3.503 1.00 83.56 129 VAL A O 1
ATOM 1080 N N . LYS A 1 130 ? -7.327 -11.865 4.942 1.00 80.88 130 LYS A N 1
ATOM 1081 C CA . LYS A 1 130 ? -7.604 -12.754 6.075 1.00 80.88 130 LYS A CA 1
ATOM 1082 C C . LYS A 1 130 ? -8.664 -12.209 7.011 1.00 80.88 130 LYS A C 1
ATOM 1084 O O . LYS A 1 130 ? -9.645 -12.881 7.302 1.00 80.88 130 LYS A O 1
ATOM 1089 N N . TYR A 1 131 ? -8.429 -11.005 7.517 1.00 77.81 131 TYR A N 1
ATOM 1090 C CA . TYR A 1 131 ? -9.240 -10.416 8.571 1.00 77.81 131 TYR A CA 1
ATOM 1091 C C . TYR A 1 131 ? -9.301 -8.903 8.413 1.00 77.81 131 TYR A C 1
ATOM 1093 O O . TYR A 1 131 ? -8.334 -8.277 7.982 1.00 77.81 131 TYR A O 1
ATOM 1101 N N . CYS A 1 132 ? -10.438 -8.314 8.766 1.00 80.44 132 CYS A N 1
ATOM 1102 C CA . CYS A 1 132 ? -10.673 -6.880 8.722 1.00 80.44 132 CYS A CA 1
ATOM 1103 C C . CYS A 1 132 ? -11.205 -6.436 10.082 1.00 80.44 132 CYS A C 1
ATOM 1105 O O . CYS A 1 132 ? -12.152 -7.032 10.5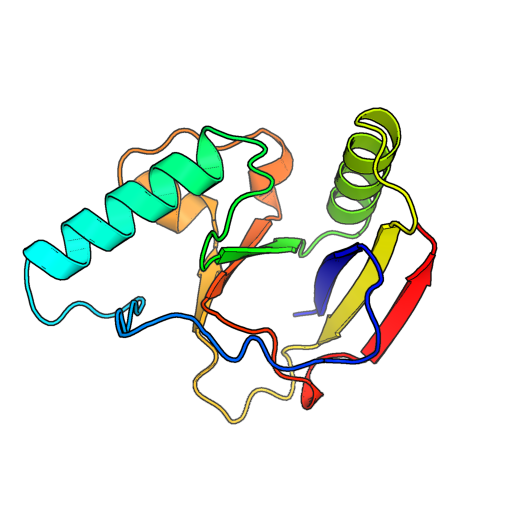94 1.00 80.44 132 CYS A O 1
ATOM 1107 N N . ARG A 1 133 ? -10.603 -5.395 10.660 1.00 78.75 133 ARG A N 1
ATOM 1108 C CA . ARG A 1 133 ? -11.063 -4.789 11.914 1.00 78.75 133 ARG A CA 1
ATOM 1109 C C . ARG A 1 133 ? -11.166 -3.273 11.798 1.00 78.75 133 ARG A C 1
ATOM 1111 O O . ARG A 1 133 ? -10.416 -2.685 11.017 1.00 78.75 133 ARG A O 1
ATOM 1118 N N . PRO A 1 134 ? -12.028 -2.624 12.594 1.00 78.75 134 PRO A N 1
ATOM 1119 C CA . PRO A 1 134 ? -11.978 -1.179 12.773 1.00 78.75 134 PRO A CA 1
ATOM 1120 C C . PRO A 1 134 ? -10.580 -0.734 13.223 1.00 78.75 134 PRO A C 1
ATOM 1122 O O . PRO A 1 134 ? -9.916 -1.437 13.992 1.00 78.75 134 PRO A O 1
ATOM 1125 N N . ALA A 1 135 ? -10.123 0.396 12.687 1.00 71.69 135 ALA A N 1
ATOM 1126 C CA . ALA A 1 135 ? -8.930 1.088 13.167 1.00 71.69 135 ALA A CA 1
ATOM 1127 C C . ALA A 1 135 ? -9.219 1.883 14.442 1.00 71.69 135 ALA A C 1
ATOM 1129 O O . ALA A 1 135 ? -10.413 2.057 14.777 1.00 71.69 135 ALA A O 1
#

Solvent-accessible surface area (backbone atoms only — not comparable to full-atom values): 8132 Å² total; per-residue (Å²): 95,56,33,30,35,70,51,68,78,71,74,82,83,70,66,85,82,75,77,77,91,68,87,79,58,101,69,66,95,49,70,68,60,47,52,54,50,46,49,54,51,40,49,58,55,73,37,98,61,95,58,95,58,55,60,46,65,26,17,60,37,69,66,57,37,49,53,51,45,52,49,42,43,75,72,67,48,66,61,47,30,45,28,40,30,45,56,69,82,67,86,67,95,73,58,62,45,54,39,55,63,52,25,64,75,66,75,40,73,76,58,88,68,33,82,41,26,30,34,27,51,74,60,80,63,71,91,29,53,75,50,75,42,78,99